Protein AF-A0A0U0WFK8-F1 (afdb_monomer)

pLDDT: mean 80.41, std 18.95, range [34.53, 98.0]

Secondary structure (DSSP, 8-state):
--GGGGGG-EEEEEE-SSSS-EEEEE--TT----SSSHHHHHHHHHTSTT--PPEEEETHHHHHTTTS-BPPPS------SSSSHHHHHHHHHTSTT-----S-HHHHHHHTS-GGGS-HHHHHHHHHHHHHHHTB--STT-PPPPP-----------------------

Solvent-accessible surface area (backbone atoms only — not comparable to full-atom values): 10868 Å² total; per-residue (Å²): 133,61,75,74,70,48,67,57,32,31,72,57,37,59,42,68,88,56,100,61,52,35,32,32,31,36,79,48,46,89,58,78,69,79,50,88,33,38,60,57,44,53,53,55,42,63,77,36,94,77,50,66,84,69,46,78,44,46,62,66,58,50,62,76,48,59,85,54,72,49,51,78,79,92,74,86,89,85,81,77,80,92,76,54,62,68,57,53,48,52,57,50,48,70,40,85,38,47,82,46,79,35,76,41,48,40,56,54,48,62,74,67,51,60,70,90,77,50,57,70,71,59,49,55,51,50,51,50,45,50,52,39,47,70,30,34,70,54,51,100,69,69,39,81,71,74,75,84,75,78,78,76,88,80,82,76,76,82,82,77,82,83,83,83,78,86,83,80,89,130

Organism: NCBI:txid1236609

Foldseek 3Di:
DDLVVCLLWAFQAWDPPDPFIKTWTWNCLVPAQLDLAVVVSVVVLCPDPPGDDIDMDGCVSLVVSLPADFDDDPDDDDDDPPPCVSVVLNVQSVDFLGGGHHHRNHVVVLVPDDCVSDPPVVSVVSNSSNNRRNRHDSDPRNDDDDDPDPDDPPPPDDDDDDDDDDDDDD

Mean predicted aligned error: 10.95 Å

Radius of gyration: 25.15 Å; Cα contacts (8 Å, |Δi|>4): 179; chains: 1; bounding box: 99×59×38 Å

Sequence (170 aa):
MDIADLARWTPVRLDFSGPSPAVYWADLSTVRFVDPFFDQTVNRWAIGPTARPLVRTGLDAMVRLDDEPSLEPAGMIFHLSRCGSTLVSRLLGTLPGVVVLAEPGPLNTLLGLDPDRIDDATLVRIVRLVVRALGRRRHGDERRPAPPRRAGAATSAPTVPATRTPRSGR

Structure (mmCIF, N/CA/C/O backbone):
data_AF-A0A0U0WFK8-F1
#
_entry.id   AF-A0A0U0WFK8-F1
#
loop_
_atom_site.group_PDB
_atom_site.id
_atom_site.type_symbol
_atom_site.label_atom_id
_atom_site.label_alt_id
_atom_site.label_comp_id
_atom_site.label_asym_id
_atom_site.label_entity_id
_atom_site.label_seq_id
_atom_site.pdbx_PDB_ins_code
_atom_site.Cartn_x
_atom_site.Cartn_y
_atom_site.Cartn_z
_atom_site.occupancy
_atom_site.B_iso_or_equiv
_atom_site.auth_seq_id
_atom_site.auth_comp_id
_atom_site.auth_asym_id
_atom_site.auth_atom_id
_atom_site.pdbx_PDB_model_num
ATOM 1 N N . MET A 1 1 ? 15.787 -3.218 12.448 1.00 67.69 1 MET A N 1
ATOM 2 C CA . MET A 1 1 ? 14.418 -3.610 12.076 1.00 67.69 1 MET A CA 1
ATOM 3 C C . 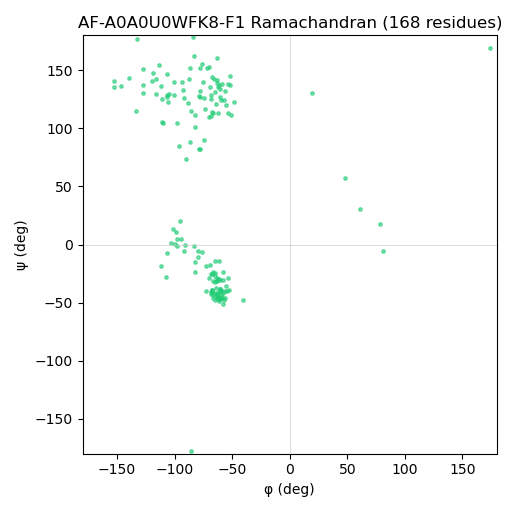MET A 1 1 ? 14.544 -4.936 11.365 1.00 67.69 1 MET A C 1
ATOM 5 O O . MET A 1 1 ? 15.274 -4.982 10.376 1.00 67.69 1 MET A O 1
ATOM 9 N N . ASP A 1 2 ? 13.955 -5.991 11.912 1.00 82.31 2 ASP A N 1
ATOM 10 C CA . ASP A 1 2 ? 13.857 -7.272 11.212 1.00 82.31 2 ASP A CA 1
ATOM 11 C C . ASP A 1 2 ? 12.832 -7.122 10.075 1.00 82.31 2 ASP A C 1
ATOM 13 O O . ASP A 1 2 ? 11.918 -6.297 10.143 1.00 82.31 2 ASP A O 1
ATOM 17 N N . ILE A 1 3 ? 12.978 -7.896 9.006 1.00 86.19 3 ILE A N 1
ATOM 18 C CA . ILE A 1 3 ? 11.992 -7.931 7.930 1.00 86.19 3 ILE A CA 1
ATOM 19 C C . ILE A 1 3 ? 10.638 -8.442 8.431 1.00 86.19 3 ILE A C 1
ATOM 21 O O . ILE A 1 3 ? 9.607 -7.957 7.970 1.00 86.19 3 ILE A O 1
ATOM 25 N N . ALA A 1 4 ? 10.638 -9.336 9.426 1.00 84.81 4 ALA A N 1
ATOM 26 C CA . ALA A 1 4 ? 9.425 -9.825 10.078 1.00 84.81 4 ALA A CA 1
ATOM 27 C C . ALA A 1 4 ? 8.627 -8.694 10.754 1.00 84.81 4 ALA A C 1
ATOM 29 O O . ALA A 1 4 ? 7.395 -8.723 10.765 1.00 84.81 4 ALA A O 1
ATOM 30 N N . ASP A 1 5 ? 9.298 -7.643 11.241 1.00 86.81 5 ASP A N 1
ATOM 31 C CA . ASP A 1 5 ? 8.625 -6.486 11.843 1.00 86.81 5 ASP A CA 1
ATOM 32 C C . ASP A 1 5 ? 7.765 -5.727 10.812 1.00 86.81 5 ASP A C 1
ATOM 34 O O . ASP A 1 5 ? 6.758 -5.107 11.166 1.00 86.81 5 ASP A O 1
ATOM 38 N N . LEU A 1 6 ? 8.125 -5.805 9.523 1.00 91.50 6 LEU A N 1
ATOM 39 C CA . LEU A 1 6 ? 7.404 -5.162 8.421 1.00 91.50 6 LEU A CA 1
ATOM 40 C C . LEU A 1 6 ? 6.153 -5.932 7.977 1.00 91.50 6 LEU A C 1
ATOM 42 O O . LEU A 1 6 ? 5.383 -5.407 7.171 1.00 91.50 6 LEU A O 1
ATOM 46 N N . ALA A 1 7 ? 5.888 -7.127 8.515 1.00 89.88 7 ALA A N 1
ATOM 47 C CA . ALA A 1 7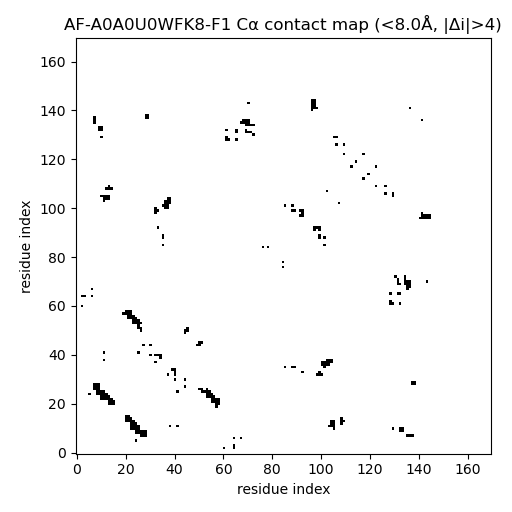 ? 4.680 -7.893 8.199 1.00 89.88 7 ALA A CA 1
ATOM 48 C C . ALA A 1 7 ? 3.393 -7.088 8.464 1.00 89.88 7 ALA A C 1
ATOM 50 O O . ALA A 1 7 ? 2.443 -7.155 7.684 1.00 89.88 7 ALA A O 1
ATOM 51 N N . ARG A 1 8 ? 3.388 -6.256 9.519 1.00 88.81 8 ARG A N 1
ATOM 52 C CA . ARG A 1 8 ? 2.252 -5.382 9.879 1.00 88.81 8 ARG A CA 1
ATOM 53 C C . ARG A 1 8 ? 2.315 -3.982 9.262 1.00 88.81 8 ARG A C 1
ATOM 55 O O . ARG A 1 8 ? 1.384 -3.197 9.439 1.00 88.81 8 ARG A O 1
ATOM 62 N N . TRP A 1 9 ? 3.406 -3.653 8.574 1.00 93.69 9 TRP A N 1
ATOM 63 C CA . TRP A 1 9 ? 3.597 -2.346 7.954 1.00 93.69 9 TRP A CA 1
ATOM 64 C C . TRP A 1 9 ? 2.977 -2.332 6.559 1.00 93.69 9 TRP A C 1
ATOM 66 O O . TRP A 1 9 ? 2.866 -3.357 5.887 1.00 93.69 9 TRP A O 1
ATOM 76 N N . THR A 1 10 ? 2.555 -1.151 6.114 1.00 95.31 10 THR A N 1
ATOM 77 C CA . THR A 1 10 ? 1.917 -0.968 4.806 1.00 95.31 10 THR A CA 1
ATOM 78 C C . THR A 1 10 ? 2.903 -0.313 3.840 1.00 95.31 10 THR A C 1
ATOM 80 O O . THR A 1 10 ? 3.487 0.715 4.201 1.00 95.31 10 THR A O 1
ATOM 83 N N . PRO A 1 11 ? 3.106 -0.849 2.621 1.00 96.94 11 PRO A N 1
ATOM 84 C CA . PRO A 1 11 ? 3.869 -0.141 1.606 1.00 96.94 11 PRO A CA 1
ATOM 85 C C . PRO A 1 11 ? 3.064 1.083 1.162 1.00 96.94 11 PRO A C 1
ATOM 87 O O . PRO A 1 11 ? 1.904 0.964 0.770 1.00 96.94 11 PRO A O 1
ATOM 90 N N . VAL A 1 12 ? 3.669 2.263 1.246 1.00 97.12 12 VAL A N 1
ATOM 91 C CA . VAL A 1 12 ? 3.009 3.539 0.921 1.00 97.12 12 VAL A CA 1
ATOM 92 C C . VAL A 1 12 ? 3.567 4.202 -0.326 1.00 97.12 12 VAL A C 1
ATOM 94 O O . VAL A 1 12 ? 2.899 5.040 -0.919 1.00 97.12 12 VAL A O 1
ATOM 97 N N . ARG A 1 13 ? 4.773 3.821 -0.757 1.00 97.06 13 ARG A N 1
ATOM 98 C CA . ARG A 1 13 ? 5.383 4.336 -1.983 1.00 97.06 13 ARG A CA 1
ATOM 99 C C . ARG A 1 13 ? 6.355 3.323 -2.570 1.00 97.06 13 ARG A C 1
ATOM 101 O O . ARG A 1 13 ? 7.117 2.697 -1.833 1.00 97.06 13 ARG A O 1
ATOM 108 N N . LEU A 1 14 ? 6.344 3.212 -3.893 1.00 97.19 14 LEU A N 1
ATOM 109 C CA . LEU A 1 14 ? 7.402 2.570 -4.662 1.00 97.19 14 LEU A CA 1
ATOM 110 C C . LEU A 1 14 ? 8.210 3.645 -5.382 1.00 97.19 14 LEU A C 1
ATOM 112 O O . LEU A 1 14 ? 7.669 4.675 -5.775 1.00 97.19 14 LEU A O 1
ATOM 116 N N . ASP A 1 15 ? 9.504 3.412 -5.538 1.00 95.56 15 ASP A N 1
ATOM 117 C CA . ASP A 1 15 ? 10.391 4.306 -6.271 1.00 95.56 15 ASP A CA 1
ATOM 118 C C . ASP A 1 15 ? 11.254 3.490 -7.222 1.00 95.56 15 ASP A C 1
ATOM 120 O O . ASP A 1 15 ? 12.072 2.675 -6.797 1.00 95.56 15 ASP A O 1
ATOM 124 N N . PHE A 1 16 ? 11.044 3.712 -8.514 1.00 93.94 16 PHE A N 1
ATOM 125 C CA . PHE A 1 16 ? 11.784 3.062 -9.586 1.00 93.94 16 PHE A CA 1
ATOM 126 C C . PHE A 1 16 ? 12.827 3.988 -10.211 1.00 93.94 16 PHE A C 1
ATOM 128 O O . PHE A 1 16 ? 13.485 3.554 -11.147 1.00 93.94 16 PHE A O 1
ATOM 135 N N . SER A 1 17 ? 12.983 5.234 -9.740 1.00 90.50 17 SER A N 1
ATOM 136 C CA . SER A 1 17 ? 13.827 6.260 -10.375 1.00 90.50 17 SER A CA 1
ATOM 137 C C . SER A 1 17 ? 15.320 5.918 -10.376 1.00 90.50 17 SER A C 1
ATOM 139 O O . SER A 1 17 ? 16.022 6.273 -11.321 1.00 90.50 17 SER A O 1
ATOM 141 N N . GLY A 1 18 ? 15.787 5.207 -9.347 1.00 87.75 18 GLY A N 1
ATOM 142 C CA . 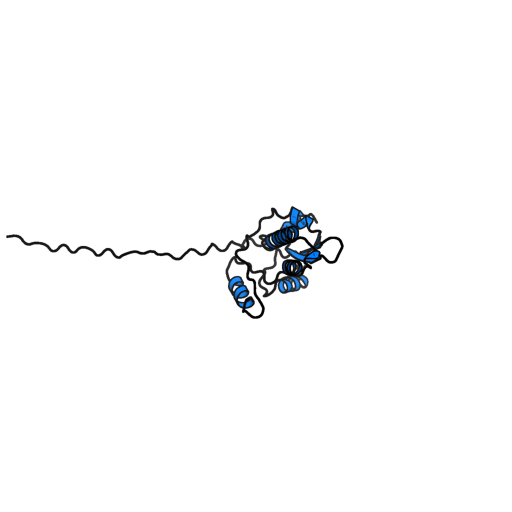GLY A 1 18 ? 17.174 4.772 -9.197 1.00 87.75 18 GLY A CA 1
ATOM 143 C C . GLY A 1 18 ? 17.506 3.447 -9.902 1.00 87.75 18 GLY A C 1
ATOM 144 O O . GLY A 1 18 ? 16.642 2.835 -10.526 1.00 87.75 18 GLY A O 1
ATOM 145 N N . PRO A 1 19 ? 18.757 2.966 -9.762 1.00 85.88 19 PRO A N 1
ATOM 146 C CA . PRO A 1 19 ? 19.215 1.718 -10.383 1.00 85.88 19 PRO A CA 1
ATOM 147 C C . PRO A 1 19 ? 18.544 0.469 -9.795 1.00 85.88 19 PRO A C 1
ATOM 149 O O . PRO A 1 19 ? 18.437 -0.550 -10.470 1.00 85.88 19 PRO A O 1
ATOM 152 N N . SER A 1 20 ? 18.079 0.553 -8.546 1.00 90.19 20 SER A N 1
ATOM 153 C CA . SER A 1 20 ? 17.362 -0.521 -7.862 1.00 90.19 20 SER A CA 1
ATOM 154 C C . SER A 1 20 ? 16.041 0.017 -7.315 1.00 90.19 20 SER A C 1
ATOM 156 O O . SER A 1 20 ? 16.066 1.038 -6.615 1.00 90.19 20 SER A O 1
ATOM 158 N N . PRO A 1 21 ? 14.904 -0.659 -7.566 1.00 94.19 21 PRO A N 1
ATOM 159 C CA . PRO A 1 21 ? 13.622 -0.218 -7.041 1.00 94.19 21 PRO A CA 1
ATOM 160 C C . PRO A 1 21 ? 13.588 -0.248 -5.511 1.00 94.19 21 PRO A C 1
ATOM 162 O O . PRO A 1 21 ? 14.111 -1.171 -4.878 1.00 94.19 21 PRO A O 1
ATOM 165 N N . ALA A 1 22 ? 12.937 0.748 -4.918 1.00 96.75 22 ALA A N 1
ATOM 166 C CA . ALA A 1 22 ? 12.781 0.880 -3.478 1.00 96.75 22 ALA A CA 1
ATOM 167 C C . ALA A 1 22 ? 11.311 0.844 -3.056 1.00 96.75 22 ALA A C 1
ATOM 169 O O . ALA A 1 22 ? 10.427 1.331 -3.761 1.00 96.75 22 ALA A O 1
ATOM 170 N N . VAL A 1 23 ? 11.075 0.307 -1.862 1.00 98.00 23 VAL A N 1
ATOM 171 C CA . VAL A 1 23 ? 9.771 0.268 -1.198 1.00 98.00 23 VAL A CA 1
ATOM 172 C C . VAL A 1 23 ? 9.860 1.083 0.083 1.00 98.00 23 VAL A C 1
ATOM 174 O O . VAL A 1 23 ? 10.776 0.884 0.884 1.00 98.00 23 VAL A O 1
ATOM 177 N N . TYR A 1 24 ? 8.914 1.995 0.280 1.00 97.62 24 TYR A N 1
ATOM 178 C CA . TYR A 1 24 ? 8.770 2.767 1.509 1.00 97.62 24 TYR A CA 1
ATOM 179 C C . TYR A 1 24 ? 7.571 2.257 2.297 1.00 97.62 24 TYR A C 1
ATOM 181 O O . TYR A 1 24 ? 6.455 2.195 1.776 1.00 97.62 24 TYR A O 1
ATOM 189 N N . TRP A 1 25 ? 7.808 1.929 3.561 1.00 97.25 25 TRP A N 1
ATOM 190 C CA . TRP A 1 25 ? 6.838 1.335 4.467 1.00 97.25 25 TRP A CA 1
ATOM 191 C C . TRP A 1 25 ? 6.462 2.319 5.568 1.00 97.25 25 TRP A C 1
ATOM 193 O O . TRP A 1 25 ? 7.339 2.949 6.164 1.00 97.25 25 TRP A O 1
ATOM 203 N N . ALA A 1 26 ? 5.168 2.403 5.863 1.00 96.38 26 ALA A N 1
ATOM 204 C CA . ALA A 1 26 ? 4.624 3.153 6.987 1.00 96.38 26 ALA A CA 1
ATOM 205 C C . ALA A 1 26 ? 3.943 2.209 7.984 1.00 96.38 26 ALA A C 1
ATOM 207 O O . ALA A 1 26 ? 3.252 1.258 7.597 1.00 96.38 26 ALA A O 1
ATOM 208 N N . ASP A 1 27 ? 4.093 2.507 9.272 1.00 94.19 27 ASP A N 1
ATOM 209 C CA . ASP A 1 27 ? 3.355 1.832 10.338 1.00 94.19 27 ASP A CA 1
ATOM 210 C C . ASP A 1 27 ? 1.922 2.381 10.414 1.00 94.19 27 ASP A C 1
ATOM 212 O O . ASP A 1 27 ? 1.604 3.268 11.207 1.00 94.19 27 ASP A O 1
ATOM 216 N N . LEU A 1 28 ? 1.061 1.860 9.538 1.00 92.56 28 LEU A N 1
ATOM 217 C CA . LEU A 1 28 ? -0.374 2.161 9.495 1.00 92.56 28 LEU A CA 1
ATOM 218 C C . LEU A 1 28 ? -1.201 1.124 10.272 1.00 92.56 28 LEU A C 1
ATOM 220 O O . LEU A 1 28 ? -2.401 0.987 10.021 1.00 92.56 28 LEU A O 1
ATOM 224 N N . SER A 1 29 ? -0.580 0.372 11.187 1.00 88.62 29 SER A N 1
ATOM 225 C CA . SER A 1 29 ? -1.234 -0.721 11.921 1.00 88.62 29 SER A CA 1
ATOM 226 C C . SER A 1 29 ? -2.418 -0.250 12.771 1.00 88.62 29 SER A C 1
ATOM 228 O O . SER A 1 29 ? -3.391 -0.978 12.928 1.00 88.62 29 SER A O 1
ATOM 230 N N . THR A 1 30 ? -2.388 0.993 13.255 1.00 86.50 30 THR A N 1
ATOM 231 C CA . THR A 1 30 ? -3.463 1.610 14.050 1.00 86.50 30 THR A CA 1
ATOM 232 C C . THR A 1 30 ? -4.376 2.529 13.232 1.00 86.50 30 THR A C 1
ATOM 234 O O . THR A 1 30 ? -5.324 3.101 13.769 1.00 86.50 30 THR A O 1
ATOM 237 N N . VAL A 1 31 ? -4.132 2.668 11.925 1.00 89.19 31 VAL A N 1
ATOM 238 C CA . VAL A 1 31 ? -4.836 3.622 11.059 1.00 89.19 31 VAL A CA 1
ATOM 239 C C . VAL A 1 31 ? -5.919 2.908 10.258 1.00 89.19 31 VAL A C 1
ATOM 241 O O . VAL A 1 31 ? -5.659 1.913 9.577 1.00 89.19 31 VAL A O 1
ATOM 244 N N . ARG A 1 32 ? -7.148 3.434 10.301 1.00 84.12 32 ARG A N 1
ATOM 245 C CA . ARG A 1 32 ? -8.228 2.992 9.409 1.00 84.12 32 ARG A CA 1
ATOM 246 C C . ARG A 1 32 ? -8.202 3.767 8.093 1.00 84.12 32 ARG A C 1
ATOM 248 O O . ARG A 1 32 ? -7.955 4.971 8.071 1.00 84.12 32 ARG A O 1
ATOM 255 N N . PHE A 1 33 ? -8.493 3.068 7.000 1.00 87.44 33 PHE A N 1
ATOM 256 C CA . PHE A 1 33 ? -8.504 3.617 5.642 1.00 87.44 33 PHE A CA 1
ATOM 257 C C . PHE A 1 33 ? -9.894 4.153 5.308 1.00 87.44 33 PHE A C 1
ATOM 259 O O . PHE A 1 33 ? -10.676 3.511 4.617 1.00 87.44 33 PHE A O 1
ATOM 266 N N . VAL A 1 34 ? -10.223 5.299 5.899 1.00 83.25 34 VAL A N 1
ATOM 267 C CA . VAL A 1 34 ? -11.542 5.945 5.765 1.00 83.25 34 VAL A CA 1
ATOM 268 C C . VAL A 1 34 ? -11.513 7.180 4.869 1.00 83.25 34 VAL A C 1
ATOM 270 O O . VAL A 1 34 ? -12.559 7.766 4.591 1.00 83.25 34 VAL A O 1
ATOM 273 N N . ASP A 1 35 ? -10.323 7.612 4.451 1.00 87.19 35 ASP A N 1
ATOM 274 C CA . ASP A 1 35 ? -10.178 8.808 3.632 1.00 87.19 35 ASP A CA 1
ATOM 275 C C . ASP A 1 35 ? -10.536 8.514 2.168 1.00 87.19 35 ASP A C 1
ATOM 277 O O . ASP A 1 35 ? -10.362 7.387 1.698 1.00 87.19 35 ASP A O 1
ATOM 281 N N . PRO A 1 36 ? -11.014 9.522 1.417 1.00 83.50 36 PRO A N 1
ATOM 282 C CA . PRO A 1 36 ? -11.364 9.364 0.006 1.00 83.50 36 PRO A CA 1
ATOM 283 C C . PRO A 1 36 ? -10.227 8.880 -0.897 1.00 83.50 36 PRO A C 1
ATOM 285 O O . PRO A 1 36 ? -10.521 8.332 -1.953 1.00 83.50 36 PRO A O 1
ATOM 288 N N . PHE A 1 37 ? -8.970 9.099 -0.501 1.00 87.81 37 PHE A N 1
ATOM 289 C CA . PHE A 1 37 ? -7.771 8.675 -1.223 1.00 87.81 37 PHE A CA 1
ATOM 290 C C . PHE A 1 37 ? -6.721 8.164 -0.238 1.00 87.81 37 PHE A C 1
ATOM 292 O O . PHE A 1 37 ? -6.547 8.731 0.844 1.00 87.81 37 PHE A O 1
ATOM 299 N N . PHE A 1 38 ? -5.980 7.131 -0.628 1.00 92.38 38 PHE A N 1
ATOM 300 C CA . PHE A 1 38 ? -4.964 6.524 0.228 1.00 92.38 38 PHE A CA 1
ATOM 301 C C . PHE A 1 38 ? -3.862 7.509 0.643 1.00 92.38 38 PHE A C 1
ATOM 303 O O . PHE A 1 38 ? -3.474 7.544 1.810 1.00 92.38 38 PHE A O 1
ATOM 310 N N . ASP A 1 39 ? -3.417 8.377 -0.265 1.00 93.12 39 ASP A N 1
ATOM 311 C CA . ASP A 1 39 ? -2.385 9.374 0.043 1.00 93.12 39 ASP A CA 1
ATOM 312 C C . ASP A 1 39 ? -2.844 10.371 1.117 1.00 93.12 39 ASP A C 1
ATOM 314 O O . ASP A 1 39 ? -2.037 10.842 1.917 1.00 93.12 39 ASP A O 1
ATOM 318 N N . GLN A 1 40 ? -4.150 10.648 1.218 1.00 93.94 40 GLN A N 1
ATOM 319 C CA . GLN A 1 40 ? -4.692 11.463 2.310 1.00 93.94 40 GLN A CA 1
ATOM 320 C C . GLN A 1 40 ? -4.580 10.739 3.654 1.00 93.94 40 GLN A C 1
ATOM 322 O O . GLN A 1 40 ? -4.215 11.364 4.650 1.00 93.94 40 GLN A O 1
ATOM 327 N N . THR A 1 41 ? -4.817 9.423 3.683 1.00 93.56 41 THR A N 1
ATOM 328 C CA . THR A 1 41 ? -4.571 8.603 4.876 1.00 93.56 41 THR A CA 1
ATOM 329 C C . THR A 1 41 ? -3.101 8.650 5.286 1.00 93.56 41 THR A C 1
ATOM 331 O O . THR A 1 41 ? -2.813 8.863 6.467 1.00 93.56 41 THR A O 1
ATOM 334 N N . VAL A 1 42 ? -2.176 8.487 4.333 1.00 95.44 42 VAL A N 1
ATOM 335 C CA . VAL A 1 42 ? -0.727 8.527 4.594 1.00 95.44 42 VAL A CA 1
ATOM 336 C C . VAL A 1 42 ? -0.302 9.907 5.097 1.00 95.44 42 VAL A C 1
ATOM 338 O O . VAL A 1 42 ? 0.385 9.994 6.112 1.00 95.44 42 VAL A O 1
ATOM 341 N N . ASN A 1 43 ? -0.763 10.987 4.463 1.00 95.25 43 ASN A N 1
ATOM 342 C CA . ASN A 1 43 ? -0.450 12.358 4.873 1.00 95.25 43 ASN A CA 1
ATOM 343 C C . ASN A 1 43 ? -0.996 12.681 6.268 1.00 95.25 43 ASN A C 1
ATOM 345 O O . ASN A 1 43 ? -0.280 13.249 7.092 1.00 95.25 43 ASN A O 1
ATOM 349 N N . ARG A 1 44 ? -2.239 12.276 6.567 1.00 94.75 44 ARG A N 1
ATOM 350 C CA . ARG A 1 44 ? -2.835 12.446 7.899 1.00 94.75 44 ARG A CA 1
ATOM 351 C C . ARG A 1 44 ? -2.056 11.677 8.963 1.00 94.75 44 ARG A C 1
ATOM 353 O O . ARG A 1 44 ? -1.849 12.199 10.053 1.00 94.75 44 ARG A O 1
ATOM 360 N N . TRP A 1 45 ? -1.632 10.450 8.658 1.00 95.31 45 TRP A N 1
ATOM 361 C CA . TRP A 1 45 ? -0.774 9.676 9.553 1.00 95.31 45 TRP A CA 1
ATOM 362 C C . TRP A 1 45 ? 0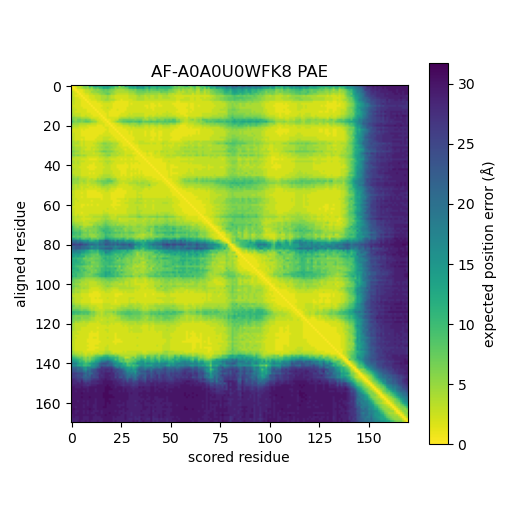.575 10.364 9.770 1.00 95.31 45 TRP A C 1
ATOM 364 O O . TRP A 1 45 ? 1.000 10.469 10.914 1.00 95.31 45 TRP A O 1
ATOM 374 N N . ALA A 1 46 ? 1.211 10.874 8.712 1.00 95.56 46 ALA A N 1
ATOM 375 C CA . ALA A 1 46 ? 2.558 11.444 8.763 1.00 95.56 46 ALA A CA 1
ATOM 376 C C . ALA A 1 46 ? 2.672 12.692 9.656 1.00 95.56 46 ALA A C 1
ATOM 378 O O . ALA A 1 46 ? 3.724 12.917 10.247 1.00 95.56 46 ALA A O 1
ATOM 379 N N . ILE A 1 47 ? 1.600 13.483 9.778 1.00 95.06 47 ILE A N 1
ATOM 380 C CA . ILE A 1 47 ? 1.533 14.645 10.686 1.00 95.06 47 ILE A CA 1
ATOM 381 C C . ILE A 1 47 ? 0.976 14.295 12.076 1.00 95.06 47 ILE A C 1
ATOM 383 O O . ILE A 1 47 ? 0.814 15.173 12.924 1.00 95.06 47 ILE A O 1
ATOM 387 N N . GLY A 1 48 ? 0.617 13.030 12.298 1.00 92.75 48 GLY A N 1
ATOM 388 C CA . GLY A 1 48 ? 0.008 12.555 13.530 1.00 92.75 48 GLY A CA 1
ATOM 389 C C . GLY A 1 48 ? 1.032 12.241 14.628 1.00 92.75 48 GLY A C 1
ATOM 390 O O . GLY A 1 48 ? 2.205 11.994 14.353 1.00 92.75 48 GLY A O 1
ATOM 391 N N . PRO A 1 49 ? 0.589 12.160 15.894 1.00 90.12 49 PRO A N 1
ATOM 392 C CA . PRO A 1 49 ? 1.475 11.920 17.037 1.00 90.12 49 PRO A CA 1
ATOM 393 C C . PRO A 1 49 ? 2.076 10.505 17.069 1.00 90.12 49 PRO A C 1
ATOM 395 O O . PRO A 1 49 ? 3.051 10.267 17.773 1.00 90.12 49 PRO A O 1
ATOM 398 N N . THR A 1 50 ? 1.494 9.554 16.333 1.00 88.06 50 THR A N 1
ATOM 399 C CA . THR A 1 50 ? 1.963 8.162 16.253 1.00 88.06 50 THR A CA 1
ATOM 400 C C . THR A 1 50 ? 2.817 7.892 15.013 1.00 88.06 50 THR A C 1
ATOM 402 O O . THR A 1 50 ? 3.153 6.734 14.758 1.00 88.06 50 THR A O 1
ATOM 405 N N . ALA A 1 51 ? 3.123 8.922 14.216 1.00 93.25 51 ALA A N 1
ATOM 406 C CA . ALA A 1 51 ? 3.934 8.785 13.016 1.00 93.25 51 ALA A CA 1
ATOM 407 C C . ALA A 1 51 ? 5.327 8.257 13.374 1.00 93.25 51 ALA A C 1
ATOM 409 O O . ALA A 1 51 ? 5.984 8.741 14.296 1.00 93.25 51 ALA A O 1
ATOM 410 N N . ARG A 1 52 ? 5.787 7.263 12.619 1.00 93.44 52 ARG A N 1
ATOM 411 C CA . ARG A 1 52 ? 7.147 6.724 12.719 1.00 93.44 52 ARG A CA 1
ATOM 412 C C . ARG A 1 52 ? 7.906 7.044 11.434 1.00 93.44 52 ARG A C 1
ATOM 414 O O . ARG A 1 52 ? 7.269 7.185 10.390 1.00 93.44 52 ARG A O 1
ATOM 421 N N . PRO A 1 53 ? 9.247 7.130 11.465 1.00 95.19 53 PRO A N 1
ATOM 422 C CA . PRO A 1 53 ? 10.029 7.253 10.243 1.00 95.19 53 PRO A CA 1
ATOM 423 C C . PRO A 1 53 ? 9.688 6.138 9.252 1.00 95.19 53 PRO A C 1
ATOM 425 O O . PRO A 1 53 ? 9.539 4.977 9.641 1.00 95.19 53 PRO A O 1
ATOM 428 N N . LEU A 1 54 ? 9.583 6.492 7.970 1.00 96.50 54 LEU A N 1
ATOM 429 C CA . LEU A 1 54 ? 9.401 5.502 6.915 1.00 96.50 54 LEU A CA 1
ATOM 430 C C . LEU A 1 54 ? 10.597 4.549 6.888 1.00 96.50 54 LEU A C 1
ATOM 432 O O . LEU A 1 54 ? 11.750 4.983 6.934 1.00 96.50 54 LEU A O 1
ATOM 436 N N . VAL A 1 55 ? 10.324 3.257 6.740 1.00 96.81 55 VAL A N 1
ATOM 437 C CA . VAL A 1 55 ? 11.370 2.256 6.510 1.00 96.81 55 VAL A CA 1
ATOM 438 C C . VAL A 1 55 ? 11.531 2.064 5.008 1.00 96.81 55 VAL A C 1
ATOM 440 O O . VAL A 1 55 ? 10.543 1.922 4.292 1.00 96.81 55 VAL A O 1
ATOM 443 N N . ARG A 1 56 ? 12.774 2.070 4.519 1.00 96.44 56 ARG A N 1
ATOM 444 C CA . ARG A 1 56 ? 13.102 1.847 3.105 1.00 96.44 56 ARG A CA 1
ATOM 445 C C . ARG A 1 56 ? 13.714 0.462 2.919 1.00 96.44 56 ARG A C 1
ATOM 447 O O . ARG A 1 56 ? 14.693 0.137 3.585 1.00 96.44 56 ARG A O 1
ATOM 454 N N . THR A 1 57 ? 13.189 -0.313 1.978 1.00 97.00 57 THR A N 1
ATOM 455 C CA . THR A 1 57 ? 13.724 -1.628 1.580 1.00 97.00 57 THR A CA 1
ATOM 456 C C . THR A 1 57 ? 13.819 -1.747 0.057 1.00 97.00 57 THR A C 1
ATOM 458 O O . THR A 1 57 ? 13.390 -0.845 -0.664 1.00 97.00 57 THR A O 1
ATOM 461 N N . GLY A 1 58 ? 14.354 -2.866 -0.439 1.00 95.94 58 GLY A N 1
ATOM 462 C CA . GLY A 1 58 ? 14.155 -3.304 -1.822 1.00 95.94 58 GLY A CA 1
ATOM 463 C C . GLY A 1 58 ? 12.845 -4.082 -2.005 1.00 95.94 58 GLY A C 1
ATOM 464 O O . GLY A 1 58 ? 12.101 -4.319 -1.044 1.00 95.94 58 GLY A O 1
ATOM 465 N N . LEU A 1 59 ? 12.567 -4.488 -3.250 1.00 95.06 59 LEU A N 1
ATOM 466 C CA . LEU A 1 59 ? 11.421 -5.348 -3.596 1.00 95.06 59 LEU A CA 1
ATOM 467 C C . LEU A 1 59 ? 11.520 -6.749 -2.975 1.00 95.06 59 LEU A C 1
ATOM 469 O O . LEU A 1 59 ? 10.500 -7.397 -2.754 1.00 95.06 59 LEU A O 1
ATOM 473 N N . ASP A 1 60 ? 12.733 -7.208 -2.667 1.00 95.25 60 ASP A N 1
ATOM 474 C CA . ASP A 1 60 ? 13.011 -8.494 -2.023 1.00 95.25 60 ASP A CA 1
ATOM 475 C C . ASP A 1 60 ? 12.305 -8.631 -0.668 1.00 95.25 60 ASP A C 1
ATOM 477 O O . ASP A 1 60 ? 11.883 -9.726 -0.297 1.00 95.25 60 ASP A O 1
ATOM 481 N N . ALA A 1 61 ? 12.095 -7.520 0.043 1.00 95.25 61 ALA A N 1
ATOM 482 C CA . ALA A 1 61 ? 11.308 -7.521 1.269 1.00 95.25 61 ALA A CA 1
ATOM 483 C C . ALA A 1 61 ? 9.838 -7.887 1.037 1.00 95.25 61 ALA A C 1
ATOM 485 O O . ALA A 1 61 ? 9.259 -8.614 1.840 1.00 95.25 61 ALA A O 1
ATOM 486 N N . MET A 1 62 ? 9.237 -7.438 -0.070 1.00 94.75 62 MET A N 1
ATOM 487 C CA . MET A 1 62 ? 7.864 -7.826 -0.402 1.00 94.75 62 MET A CA 1
ATOM 488 C C . MET A 1 62 ? 7.775 -9.312 -0.738 1.00 94.75 62 MET A C 1
ATOM 490 O O . MET A 1 62 ? 6.832 -9.958 -0.302 1.00 94.75 62 MET A O 1
ATOM 494 N N . VAL A 1 63 ? 8.774 -9.851 -1.449 1.00 94.94 63 VAL A N 1
ATOM 495 C CA . VAL A 1 63 ? 8.838 -11.280 -1.794 1.00 94.94 63 VAL A CA 1
ATOM 496 C C . VAL A 1 63 ? 8.932 -12.146 -0.537 1.00 94.94 63 VAL A C 1
ATOM 498 O O . VAL A 1 63 ? 8.195 -13.114 -0.412 1.00 94.94 63 VAL A O 1
ATOM 501 N N . ARG A 1 64 ? 9.792 -11.787 0.426 1.00 95.06 64 ARG A N 1
ATOM 502 C CA . ARG A 1 64 ? 9.924 -12.554 1.681 1.00 95.06 64 ARG A CA 1
ATOM 503 C C . ARG A 1 64 ? 8.680 -12.505 2.567 1.00 95.06 64 ARG A C 1
ATOM 505 O O . ARG A 1 64 ? 8.501 -13.385 3.394 1.00 95.06 64 ARG A O 1
ATOM 512 N N . LEU A 1 65 ? 7.850 -11.477 2.411 1.00 93.44 65 LEU A N 1
ATOM 513 C CA . LEU A 1 65 ? 6.625 -11.284 3.184 1.00 93.44 65 LEU A CA 1
ATOM 514 C C . LEU A 1 65 ? 5.368 -11.687 2.392 1.00 93.44 65 LEU A C 1
ATOM 516 O O . LEU A 1 65 ? 4.261 -11.289 2.763 1.00 93.44 65 LEU A O 1
ATOM 520 N N . ASP A 1 66 ? 5.507 -12.398 1.270 1.00 92.56 66 ASP A N 1
ATOM 521 C CA . ASP A 1 66 ? 4.363 -12.767 0.428 1.00 92.56 66 ASP A CA 1
ATOM 522 C C . ASP A 1 66 ? 3.458 -13.811 1.102 1.00 92.56 66 ASP A C 1
ATOM 524 O O . ASP A 1 66 ? 2.243 -13.794 0.909 1.00 92.56 66 ASP A O 1
ATOM 528 N N . ASP A 1 67 ? 4.022 -14.654 1.970 1.00 90.75 67 ASP A N 1
ATOM 529 C CA . ASP A 1 67 ? 3.284 -15.678 2.722 1.00 90.75 67 ASP A CA 1
ATOM 530 C C . ASP A 1 67 ? 2.477 -15.111 3.905 1.00 90.75 67 ASP A C 1
ATOM 532 O O . ASP A 1 67 ? 1.692 -15.828 4.530 1.00 90.75 67 ASP A O 1
ATOM 536 N N . GLU A 1 68 ? 2.622 -13.816 4.207 1.00 91.06 68 GLU A N 1
ATOM 537 C CA . GLU A 1 68 ? 1.874 -13.174 5.286 1.00 91.06 68 GLU A CA 1
ATOM 538 C C . GLU A 1 68 ? 0.357 -13.182 5.014 1.00 91.06 68 GLU A C 1
ATOM 540 O O . GLU A 1 68 ? -0.079 -12.892 3.891 1.00 91.06 68 GLU A O 1
ATOM 545 N N . PRO A 1 69 ? -0.486 -13.448 6.033 1.00 88.75 69 PRO A N 1
ATOM 546 C CA . PRO A 1 69 ? -1.933 -13.492 5.866 1.00 88.75 69 PRO A CA 1
ATOM 547 C C . PRO A 1 69 ? -2.508 -12.202 5.267 1.00 88.75 69 PRO A C 1
ATOM 549 O O . PRO A 1 69 ? -2.446 -11.120 5.859 1.00 88.75 69 PRO A O 1
ATOM 552 N N . SER A 1 70 ? -3.151 -12.343 4.109 1.00 89.25 70 SER A N 1
ATOM 553 C CA . SER A 1 70 ? -3.766 -11.244 3.370 1.00 89.25 70 SER A CA 1
ATOM 554 C C . SER A 1 70 ? -5.222 -11.534 3.019 1.00 89.25 70 SER A C 1
ATOM 556 O O . SER A 1 70 ? -5.648 -12.686 2.904 1.00 89.25 70 SER A O 1
ATOM 558 N N . LEU A 1 71 ? -6.013 -10.474 2.906 1.00 85.25 71 LEU A N 1
ATOM 559 C CA . LEU A 1 71 ? -7.362 -10.527 2.371 1.00 85.25 71 LEU A CA 1
ATOM 560 C C . LEU A 1 71 ? -7.297 -10.584 0.848 1.00 85.25 71 LEU A C 1
ATOM 562 O O . LEU A 1 71 ? -6.702 -9.722 0.206 1.00 85.25 71 LEU A O 1
ATOM 566 N N . GLU A 1 72 ? -7.985 -11.565 0.272 1.00 81.94 72 GLU A N 1
ATOM 567 C CA . GLU A 1 72 ? -8.202 -11.590 -1.169 1.00 81.94 72 GLU A CA 1
ATOM 568 C C . GLU A 1 72 ? -9.066 -10.388 -1.588 1.00 81.94 72 GLU A C 1
ATOM 570 O O . GLU A 1 72 ? -10.118 -10.154 -0.974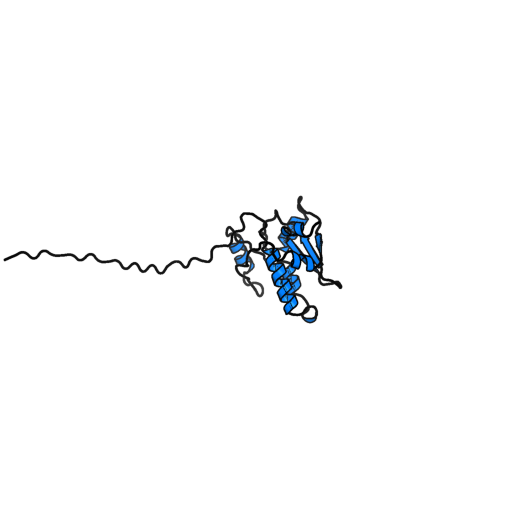 1.00 81.94 72 GLU A O 1
ATOM 575 N N . PRO A 1 73 ? -8.666 -9.627 -2.625 1.00 83.25 73 PRO A N 1
ATOM 576 C CA . PRO A 1 73 ? -9.472 -8.532 -3.141 1.00 83.25 73 PRO A CA 1
ATOM 577 C C . PRO A 1 73 ? -10.856 -9.034 -3.551 1.00 83.25 73 PRO A C 1
ATOM 579 O O . PRO A 1 73 ? -10.991 -9.922 -4.390 1.00 83.25 73 PRO A O 1
ATOM 582 N N . ALA A 1 74 ? -11.904 -8.435 -2.989 1.00 82.62 74 ALA A N 1
ATOM 583 C CA . ALA A 1 74 ? -13.275 -8.754 -3.384 1.00 82.62 74 ALA A CA 1
ATOM 584 C C . ALA A 1 74 ? -13.631 -8.195 -4.778 1.00 82.62 74 ALA A C 1
ATOM 586 O O . ALA A 1 74 ? -14.591 -8.647 -5.398 1.00 82.62 74 ALA A O 1
ATOM 587 N N . GLY A 1 75 ? -12.868 -7.216 -5.268 1.00 82.56 75 GLY A N 1
ATOM 588 C CA . GLY A 1 75 ? -13.032 -6.614 -6.585 1.00 82.56 75 GLY A CA 1
ATOM 589 C C . GLY A 1 75 ? -12.098 -5.423 -6.791 1.00 82.56 75 GLY A C 1
ATOM 590 O O . GLY A 1 75 ? -11.470 -4.942 -5.849 1.00 82.56 75 GLY A O 1
ATOM 591 N N . MET A 1 76 ? -12.021 -4.949 -8.034 1.00 82.00 76 MET A N 1
ATOM 592 C CA . MET A 1 76 ? -11.305 -3.732 -8.422 1.00 82.00 76 MET A CA 1
ATOM 593 C C . MET A 1 76 ? -12.252 -2.834 -9.218 1.00 82.00 76 MET A C 1
ATOM 595 O O . MET A 1 76 ? -12.997 -3.321 -10.068 1.00 82.00 76 MET A O 1
ATOM 599 N N . ILE A 1 77 ? -12.229 -1.531 -8.936 1.00 80.50 77 ILE A N 1
ATOM 600 C CA . ILE A 1 77 ? -13.047 -0.535 -9.635 1.00 80.50 77 ILE A CA 1
ATOM 601 C C . ILE A 1 77 ? -12.110 0.335 -10.470 1.00 80.50 77 ILE A C 1
ATOM 603 O O . ILE A 1 77 ? -11.407 1.192 -9.937 1.00 80.50 77 ILE A O 1
ATOM 607 N N . PHE A 1 78 ? -12.115 0.113 -11.783 1.00 76.12 78 PHE A N 1
ATOM 608 C CA . PHE A 1 78 ? -11.415 0.956 -12.750 1.00 76.12 78 PHE A CA 1
ATOM 609 C C . PHE A 1 78 ? -12.374 2.007 -13.284 1.00 76.12 78 PHE A C 1
ATOM 611 O O . PHE A 1 78 ? -13.549 1.721 -13.517 1.00 76.12 78 PHE A O 1
ATOM 618 N N . HIS A 1 79 ? -11.894 3.232 -13.458 1.00 71.12 79 HIS A N 1
ATOM 619 C CA . HIS A 1 79 ? -12.769 4.329 -13.822 1.00 71.12 79 HIS A CA 1
ATOM 620 C C . HIS A 1 79 ? -12.037 5.329 -14.723 1.00 71.12 79 HIS A C 1
ATOM 622 O O . HIS A 1 79 ? -10.886 5.671 -14.477 1.00 71.12 79 HIS A O 1
ATOM 628 N N . LEU A 1 80 ? -12.710 5.782 -15.784 1.00 59.47 80 LEU A N 1
ATOM 629 C CA . LEU A 1 80 ? -12.260 6.876 -16.644 1.00 59.47 80 LEU A CA 1
ATOM 630 C C . LEU A 1 80 ? -12.997 8.128 -16.160 1.00 59.47 80 LEU A C 1
ATOM 632 O O . LEU A 1 80 ? -14.207 8.200 -16.334 1.00 59.47 80 LEU A O 1
ATOM 636 N N . SER A 1 81 ? -12.294 9.015 -15.450 1.00 56.88 81 SER A N 1
ATOM 637 C CA . SER A 1 81 ? -12.672 10.351 -14.938 1.00 56.88 81 SER A CA 1
ATOM 638 C C . SER A 1 81 ? -14.167 10.724 -14.813 1.00 56.88 81 SER A C 1
ATOM 640 O O . SER A 1 81 ? -14.930 10.711 -15.771 1.00 56.88 81 SER A O 1
ATOM 642 N N . ARG A 1 82 ? -14.572 11.240 -13.638 1.00 58.97 82 ARG A N 1
ATOM 643 C CA . ARG A 1 82 ? -15.910 11.833 -13.367 1.00 58.97 82 ARG A CA 1
ATOM 644 C C . ARG A 1 82 ? -17.122 10.897 -13.537 1.00 58.97 82 ARG A C 1
ATOM 646 O O . ARG A 1 82 ? -18.230 11.352 -13.801 1.00 58.97 82 ARG A O 1
ATOM 653 N N . CYS A 1 83 ? -16.950 9.606 -13.298 1.00 67.12 83 CYS A N 1
ATOM 654 C CA . CYS A 1 83 ? -18.023 8.601 -13.340 1.00 67.12 83 CYS A CA 1
ATOM 655 C C . CYS A 1 83 ? -18.599 8.239 -11.954 1.00 67.12 83 CYS A C 1
ATOM 657 O O . CYS A 1 83 ? -19.354 7.281 -11.828 1.00 67.12 83 CYS A O 1
ATOM 659 N N . GLY A 1 84 ? -18.264 8.996 -10.901 1.00 69.06 84 GLY A N 1
ATOM 660 C CA . GLY A 1 84 ? -18.804 8.762 -9.554 1.00 69.06 84 GLY A CA 1
ATOM 661 C C . GLY A 1 84 ? -18.152 7.602 -8.789 1.00 69.06 84 GLY A C 1
ATOM 662 O O . GLY A 1 84 ? -18.705 7.150 -7.789 1.00 69.06 84 GLY A O 1
ATOM 663 N N . SER A 1 85 ? -16.964 7.148 -9.203 1.00 74.94 85 SER A N 1
ATOM 664 C CA . SER A 1 85 ? -16.167 6.122 -8.508 1.00 74.94 85 SER A CA 1
ATOM 665 C C . SER A 1 85 ? -15.945 6.454 -7.029 1.00 74.94 85 SER A C 1
ATOM 667 O O . SER A 1 85 ? -16.091 5.588 -6.172 1.00 74.94 85 SER A O 1
ATOM 669 N N . THR A 1 86 ? -15.705 7.727 -6.703 1.00 76.56 86 THR A N 1
ATOM 670 C CA . THR A 1 86 ? -15.579 8.197 -5.318 1.00 76.56 86 THR A CA 1
ATOM 671 C C . THR A 1 86 ? -16.848 7.953 -4.496 1.00 76.56 86 THR A C 1
ATOM 673 O O . THR A 1 86 ? -16.744 7.586 -3.330 1.00 76.56 86 THR A O 1
ATOM 676 N N . LEU A 1 87 ? -18.048 8.120 -5.071 1.00 79.31 87 LEU A N 1
ATOM 677 C CA . LEU A 1 87 ? -19.304 7.856 -4.357 1.00 79.31 87 LEU A CA 1
ATOM 678 C C . LEU A 1 87 ? -19.441 6.362 -4.039 1.00 79.31 87 LEU A C 1
ATOM 680 O O . LEU A 1 87 ? -19.731 6.010 -2.899 1.00 79.31 87 LEU A O 1
ATOM 684 N N . VAL A 1 88 ? -19.174 5.493 -5.019 1.00 80.19 88 VAL A N 1
ATOM 685 C CA . VAL A 1 88 ? -19.220 4.032 -4.839 1.00 80.19 88 VAL A CA 1
ATOM 686 C C . VAL A 1 88 ? -18.203 3.579 -3.791 1.00 80.19 88 VAL A C 1
ATOM 688 O O . VAL A 1 88 ? -18.569 2.869 -2.856 1.00 80.19 88 VAL A O 1
ATOM 691 N N . SER A 1 89 ? -16.953 4.039 -3.890 1.00 77.75 89 SER A N 1
ATOM 692 C CA . SER A 1 89 ? -15.899 3.726 -2.919 1.00 77.75 89 SER A CA 1
ATOM 693 C C . SER A 1 89 ? -16.267 4.174 -1.504 1.00 77.75 89 SER A C 1
ATOM 695 O O . SER A 1 89 ? -16.048 3.432 -0.549 1.00 77.75 89 SER A O 1
ATOM 697 N N . ARG A 1 90 ? -16.891 5.349 -1.354 1.00 80.38 90 ARG A N 1
ATOM 698 C CA . ARG A 1 90 ? -17.348 5.845 -0.047 1.00 80.38 90 ARG A CA 1
ATOM 699 C C . ARG A 1 90 ? -18.505 5.028 0.516 1.00 80.38 90 ARG A C 1
ATOM 701 O O . ARG A 1 90 ? -18.474 4.718 1.699 1.00 80.38 90 ARG A O 1
ATOM 708 N N . LEU A 1 91 ? -19.488 4.654 -0.306 1.00 82.31 91 LEU A N 1
ATOM 709 C CA . LEU A 1 91 ? -20.595 3.793 0.122 1.00 82.31 91 LEU A CA 1
ATOM 710 C C . LEU A 1 91 ? -20.084 2.423 0.576 1.00 82.31 91 LEU A C 1
ATOM 712 O O . LEU A 1 91 ? -20.443 1.971 1.660 1.00 82.31 91 LEU A O 1
ATOM 716 N N . LEU A 1 92 ? -19.190 1.799 -0.196 1.00 82.81 92 LEU A N 1
ATOM 717 C CA . LEU A 1 92 ? -18.550 0.539 0.185 1.00 82.81 92 LEU A CA 1
ATOM 718 C C . LEU A 1 92 ? -17.740 0.676 1.481 1.00 82.81 92 LEU A C 1
ATOM 720 O O . LEU A 1 92 ? -17.799 -0.217 2.320 1.00 82.81 92 LEU A O 1
ATOM 724 N N . GLY A 1 93 ? -17.057 1.806 1.685 1.00 79.94 93 GLY A N 1
ATOM 725 C CA . GLY A 1 93 ? -16.320 2.099 2.918 1.00 79.94 93 GLY A CA 1
ATOM 726 C C . GLY A 1 93 ? -17.192 2.244 4.173 1.00 79.94 93 GLY A C 1
ATOM 727 O O . GLY A 1 93 ? -16.661 2.201 5.279 1.00 79.94 93 GLY A O 1
ATOM 728 N N . THR A 1 94 ? -18.518 2.385 4.039 1.00 80.69 94 THR A N 1
ATOM 729 C CA . THR A 1 94 ? -19.443 2.363 5.192 1.00 80.69 94 THR A CA 1
ATOM 730 C C . THR A 1 94 ? -19.805 0.952 5.656 1.00 80.69 94 THR A C 1
ATOM 732 O O . THR A 1 94 ? -20.334 0.788 6.756 1.00 80.69 94 THR A O 1
ATOM 735 N N . LEU A 1 95 ? -19.540 -0.074 4.839 1.00 81.94 95 LEU A N 1
ATOM 736 C CA . LEU A 1 95 ? -19.916 -1.447 5.152 1.00 81.94 95 LEU A CA 1
ATOM 737 C C . LEU A 1 95 ? -18.944 -2.055 6.179 1.00 81.94 95 LEU A C 1
ATOM 739 O O . LEU A 1 95 ? -17.733 -2.076 5.941 1.00 81.94 95 LEU A O 1
ATOM 743 N N . PRO A 1 96 ? -19.442 -2.615 7.298 1.00 77.44 96 PRO A N 1
ATOM 744 C CA . PRO A 1 96 ? -18.589 -3.283 8.274 1.00 77.44 96 PRO A CA 1
ATOM 745 C C . PRO A 1 96 ? -17.761 -4.411 7.643 1.00 77.44 96 PRO A C 1
ATOM 747 O O . PRO A 1 96 ? -18.290 -5.254 6.918 1.00 77.44 96 PRO A O 1
ATOM 750 N N . GLY A 1 97 ? -16.460 -4.439 7.940 1.00 75.94 97 GLY A N 1
ATOM 751 C CA . GLY A 1 97 ? -15.524 -5.448 7.428 1.00 75.94 97 GLY A CA 1
ATOM 752 C C . GLY A 1 97 ? -15.014 -5.197 6.004 1.00 75.94 97 GLY A C 1
ATOM 753 O O . GLY A 1 97 ? -14.114 -5.902 5.557 1.00 75.94 97 GLY A O 1
ATOM 754 N N . VAL A 1 98 ? -15.522 -4.185 5.296 1.00 80.56 98 VAL A N 1
ATOM 755 C CA . VAL A 1 98 ? -15.021 -3.816 3.967 1.00 80.56 98 VAL A CA 1
ATOM 756 C C . VAL A 1 98 ? -13.931 -2.758 4.105 1.00 80.56 98 VAL A C 1
ATOM 758 O O . VAL A 1 98 ? -14.138 -1.705 4.702 1.00 80.56 98 VAL A O 1
ATOM 761 N N . VAL A 1 99 ? -12.765 -3.033 3.523 1.00 83.19 99 VAL A N 1
ATOM 762 C CA . VAL A 1 99 ? -11.680 -2.057 3.381 1.00 83.19 99 VAL A CA 1
ATOM 763 C C . VAL A 1 99 ? -11.641 -1.613 1.928 1.00 83.19 99 VAL A C 1
ATOM 765 O O . VAL A 1 99 ? -11.494 -2.438 1.027 1.00 83.19 99 VAL A O 1
ATOM 768 N N . VAL A 1 100 ? -11.775 -0.308 1.700 1.00 86.31 100 VAL A N 1
ATOM 769 C CA . VAL A 1 100 ? -11.676 0.290 0.367 1.00 86.31 100 VAL A CA 1
ATOM 770 C C . VAL A 1 100 ? -10.404 1.119 0.299 1.00 86.31 100 VAL A C 1
ATOM 772 O O . VAL A 1 100 ? -10.178 2.002 1.120 1.00 86.31 100 VAL A O 1
ATOM 775 N N . LEU A 1 101 ? -9.576 0.824 -0.697 1.00 87.94 101 LEU A N 1
ATOM 776 C CA . LEU A 1 101 ? -8.364 1.567 -1.009 1.00 87.94 101 LEU A CA 1
ATOM 777 C C . LEU A 1 101 ? -8.571 2.308 -2.321 1.00 87.94 101 LEU A C 1
ATOM 779 O O . LEU A 1 101 ? -8.557 1.706 -3.393 1.00 87.94 101 LEU A O 1
ATOM 783 N N . ALA A 1 102 ? -8.788 3.613 -2.226 1.00 87.31 102 ALA A N 1
ATOM 784 C CA . ALA A 1 102 ? -8.896 4.473 -3.390 1.00 87.31 102 ALA A CA 1
ATOM 785 C C . ALA A 1 102 ? -7.505 4.972 -3.793 1.00 87.31 102 ALA A C 1
ATOM 787 O O . ALA A 1 102 ? -6.822 5.604 -2.985 1.00 87.31 102 ALA A O 1
ATOM 788 N N . GLU A 1 103 ? -7.117 4.673 -5.036 1.00 87.25 103 GLU A N 1
ATOM 789 C CA . GLU A 1 103 ? -5.886 5.161 -5.676 1.00 87.25 103 GLU A CA 1
ATOM 790 C C . GLU A 1 103 ? -4.628 5.000 -4.801 1.00 87.25 103 GLU A C 1
ATOM 792 O O . GLU A 1 103 ? -3.963 5.982 -4.473 1.00 87.25 103 GLU A O 1
ATOM 797 N N . PRO A 1 104 ? -4.296 3.771 -4.363 1.00 92.56 104 PRO A N 1
ATOM 798 C CA . PRO A 1 104 ? -3.118 3.563 -3.536 1.00 92.56 104 PRO A CA 1
ATOM 799 C C . PRO A 1 104 ? -1.850 3.913 -4.322 1.00 92.56 104 PRO A C 1
ATOM 801 O O . PRO A 1 104 ? -1.553 3.282 -5.339 1.00 92.56 104 PRO A O 1
ATOM 804 N N . GLY A 1 105 ? -1.081 4.880 -3.807 1.00 93.50 105 GLY A N 1
ATOM 805 C CA . GLY A 1 105 ? 0.157 5.388 -4.406 1.00 93.50 105 GLY A CA 1
ATOM 806 C C . GLY A 1 105 ? 1.070 4.313 -5.016 1.00 93.50 105 GLY A C 1
ATOM 807 O O . GLY A 1 105 ? 1.444 4.456 -6.179 1.00 93.50 105 GLY A O 1
ATOM 808 N N . PRO A 1 106 ? 1.368 3.192 -4.324 1.00 95.88 106 PRO A N 1
ATOM 809 C CA . PRO A 1 106 ? 2.165 2.099 -4.885 1.00 95.88 106 PRO A CA 1
ATOM 810 C C . PRO A 1 106 ? 1.616 1.499 -6.186 1.00 95.88 106 PRO A C 1
ATOM 812 O O . PRO A 1 106 ? 2.398 1.206 -7.085 1.00 95.88 106 PRO A O 1
ATOM 815 N N . LEU A 1 107 ? 0.294 1.316 -6.312 1.00 94.75 107 LEU A N 1
ATOM 816 C CA . LEU A 1 107 ? -0.303 0.806 -7.553 1.00 94.75 107 LEU A CA 1
ATOM 817 C C . LEU A 1 107 ? -0.281 1.872 -8.645 1.00 94.75 107 LEU A C 1
ATOM 819 O O . LEU A 1 107 ? 0.038 1.550 -9.785 1.00 94.75 107 LEU A O 1
ATOM 823 N N . ASN A 1 108 ? -0.545 3.134 -8.300 1.00 92.94 108 ASN A N 1
ATOM 824 C CA . ASN A 1 108 ? -0.463 4.238 -9.257 1.00 92.94 108 ASN A CA 1
ATOM 825 C C . ASN A 1 108 ? 0.952 4.379 -9.830 1.00 92.94 108 ASN A C 1
ATOM 827 O O . ASN A 1 108 ? 1.103 4.587 -11.031 1.00 92.94 108 ASN A O 1
ATOM 831 N N . THR A 1 109 ? 1.989 4.207 -9.001 1.00 94.75 109 THR A N 1
ATOM 832 C CA . THR A 1 109 ? 3.378 4.176 -9.473 1.00 94.75 109 THR A CA 1
ATOM 833 C C . THR A 1 109 ? 3.580 3.084 -10.519 1.00 94.75 109 THR A C 1
ATOM 835 O O . THR A 1 109 ? 4.152 3.374 -11.559 1.00 94.75 109 THR A O 1
ATOM 838 N N . LEU A 1 110 ? 3.098 1.860 -10.272 1.00 94.38 110 LEU A N 1
ATOM 839 C CA . LEU A 1 110 ? 3.243 0.737 -11.207 1.00 94.38 110 LEU A CA 1
ATOM 840 C C . LEU A 1 110 ? 2.481 0.958 -12.516 1.00 94.38 110 LEU A C 1
ATOM 842 O O . LEU A 1 110 ? 3.008 0.657 -13.579 1.00 94.38 110 LEU A O 1
ATOM 846 N N . LEU A 1 111 ? 1.261 1.496 -12.439 1.00 90.19 111 LEU A N 1
ATOM 847 C CA . LEU A 1 111 ? 0.431 1.792 -13.611 1.00 90.19 111 LEU A CA 1
ATOM 848 C C . LEU A 1 111 ? 1.000 2.929 -14.472 1.00 90.19 111 LEU A C 1
ATOM 850 O O . LEU A 1 111 ? 0.699 2.995 -15.658 1.00 90.19 111 LEU A O 1
ATOM 854 N N . GLY A 1 112 ? 1.790 3.823 -13.874 1.00 90.19 112 GLY A N 1
ATOM 855 C CA . GLY A 1 112 ? 2.464 4.922 -14.563 1.00 90.19 112 GLY A CA 1
ATOM 856 C C . GLY A 1 112 ? 3.900 4.618 -14.994 1.00 90.19 112 GLY A C 1
ATOM 857 O O . GLY A 1 112 ? 4.582 5.534 -15.452 1.00 90.19 112 GLY A O 1
ATOM 858 N N . LEU A 1 113 ? 4.393 3.386 -14.811 1.00 91.56 113 LEU A N 1
ATOM 859 C CA . LEU A 1 113 ? 5.721 3.013 -15.293 1.00 91.56 113 LEU A CA 1
ATOM 860 C C . LEU A 1 113 ? 5.757 3.006 -16.821 1.00 91.56 113 LEU A C 1
ATOM 862 O O . LEU A 1 113 ? 4.804 2.604 -17.483 1.00 91.56 113 LEU A O 1
ATOM 866 N N . ASP A 1 114 ? 6.902 3.417 -17.359 1.00 88.38 114 ASP A N 1
ATOM 867 C CA . ASP A 1 114 ? 7.222 3.216 -18.766 1.00 88.38 114 ASP A CA 1
ATOM 868 C C . ASP A 1 114 ? 7.233 1.699 -19.069 1.00 88.38 114 ASP A C 1
ATOM 870 O O . ASP A 1 114 ? 7.920 0.966 -18.343 1.00 88.38 114 ASP A O 1
ATOM 874 N N . PRO A 1 115 ? 6.490 1.217 -20.087 1.00 85.88 115 PRO A N 1
ATOM 875 C CA . PRO A 1 115 ? 6.465 -0.195 -20.469 1.00 85.88 115 PRO A CA 1
ATOM 876 C C . PRO A 1 115 ? 7.851 -0.792 -20.744 1.00 85.88 115 PRO A C 1
ATOM 878 O O . PRO A 1 115 ? 8.066 -1.973 -20.488 1.00 85.88 115 PRO A O 1
ATOM 881 N N . ASP A 1 116 ? 8.818 0.015 -21.188 1.00 88.69 116 ASP A N 1
ATOM 882 C CA . ASP A 1 116 ? 10.176 -0.462 -21.475 1.00 88.69 116 ASP A CA 1
ATOM 883 C C . ASP A 1 116 ? 11.033 -0.609 -20.204 1.00 88.69 116 ASP A C 1
ATOM 885 O O . ASP A 1 116 ? 12.126 -1.181 -20.229 1.00 88.69 116 ASP A O 1
ATOM 889 N N . ARG A 1 117 ? 10.558 -0.100 -19.060 1.00 87.69 117 ARG A N 1
ATOM 890 C CA . ARG A 1 117 ? 11.301 -0.120 -17.791 1.00 87.69 117 ARG A CA 1
ATOM 891 C C . ARG A 1 117 ? 11.184 -1.448 -17.051 1.00 87.69 117 ARG A C 1
ATOM 893 O O . ARG A 1 117 ? 12.033 -1.742 -16.207 1.00 87.69 117 ARG A O 1
ATOM 900 N N . ILE A 1 118 ? 10.128 -2.214 -17.306 1.00 90.31 118 ILE A N 1
ATOM 901 C CA . ILE A 1 118 ? 9.852 -3.475 -16.622 1.00 90.31 118 ILE A CA 1
ATOM 902 C C . ILE A 1 118 ? 9.033 -4.396 -17.523 1.00 90.31 118 ILE A C 1
ATOM 904 O O . ILE A 1 118 ? 8.058 -3.969 -18.124 1.00 90.31 118 ILE A O 1
ATOM 908 N N . ASP A 1 119 ? 9.400 -5.674 -17.587 1.00 92.81 119 ASP A N 1
ATOM 909 C CA . ASP A 1 119 ? 8.626 -6.646 -18.354 1.00 92.81 119 ASP A CA 1
ATOM 910 C C . ASP A 1 119 ? 7.266 -6.950 -17.697 1.00 92.81 119 ASP A C 1
ATOM 912 O O . ASP A 1 119 ? 7.119 -6.905 -16.468 1.00 92.81 119 ASP A O 1
ATOM 916 N N . ASP A 1 120 ? 6.284 -7.332 -18.517 1.00 93.50 120 ASP A N 1
ATOM 917 C CA . ASP A 1 120 ? 4.911 -7.614 -18.083 1.00 93.50 120 ASP A CA 1
ATOM 918 C C . ASP A 1 120 ? 4.832 -8.655 -16.958 1.00 93.50 120 ASP A C 1
ATOM 920 O O . ASP A 1 120 ? 4.046 -8.509 -16.016 1.00 93.50 120 ASP A O 1
ATOM 924 N N . ALA A 1 121 ? 5.645 -9.715 -17.015 1.00 94.06 121 ALA A N 1
ATOM 925 C CA . ALA A 1 121 ? 5.601 -10.781 -16.018 1.00 94.06 121 ALA A CA 1
ATOM 926 C C . ALA A 1 121 ? 6.097 -10.279 -14.653 1.00 94.06 121 ALA A C 1
ATOM 928 O O . ALA A 1 121 ? 5.497 -10.581 -13.612 1.00 94.06 121 ALA A O 1
ATOM 929 N N . THR A 1 122 ? 7.157 -9.473 -14.648 1.00 92.75 122 THR A N 1
ATOM 930 C CA . THR A 1 122 ? 7.651 -8.805 -13.444 1.00 92.75 122 THR A CA 1
ATOM 931 C C . THR A 1 122 ? 6.649 -7.771 -12.934 1.00 92.75 122 THR A C 1
ATOM 933 O O . THR A 1 122 ? 6.380 -7.756 -11.730 1.00 92.75 122 THR A O 1
ATOM 936 N N . LEU A 1 123 ? 6.039 -6.962 -13.805 1.00 94.69 123 LEU A N 1
ATOM 937 C CA . LEU A 1 123 ? 5.017 -5.986 -13.418 1.00 94.69 123 LEU A CA 1
ATOM 938 C C . LEU A 1 123 ? 3.832 -6.668 -12.725 1.00 94.69 123 LEU A C 1
ATOM 940 O O . LEU A 1 123 ? 3.478 -6.301 -11.603 1.00 94.69 123 LEU A O 1
ATOM 944 N N . VAL A 1 124 ? 3.275 -7.718 -13.337 1.00 94.88 124 VAL A N 1
ATOM 945 C CA . VAL A 1 124 ? 2.171 -8.506 -12.763 1.00 94.88 124 VAL A CA 1
ATOM 946 C C . VAL A 1 124 ? 2.558 -9.090 -11.405 1.00 94.88 124 VAL A C 1
ATOM 948 O O . VAL A 1 124 ? 1.756 -9.052 -10.465 1.00 94.88 124 VAL A O 1
ATOM 951 N N . ARG A 1 125 ? 3.787 -9.601 -11.264 1.00 95.50 125 ARG A N 1
ATOM 952 C CA . ARG A 1 125 ? 4.289 -10.116 -9.983 1.00 95.50 125 ARG A CA 1
ATOM 953 C C . ARG A 1 125 ? 4.324 -9.021 -8.916 1.00 95.50 125 ARG A C 1
ATOM 955 O O . ARG A 1 125 ? 3.840 -9.252 -7.811 1.00 95.50 125 ARG A O 1
ATOM 962 N N . ILE A 1 126 ? 4.843 -7.835 -9.230 1.00 95.75 126 ILE A N 1
ATOM 963 C CA . ILE A 1 126 ? 4.920 -6.733 -8.259 1.00 95.75 126 ILE A CA 1
ATOM 964 C C . ILE A 1 126 ? 3.522 -6.219 -7.901 1.00 95.75 126 ILE A C 1
ATOM 966 O O . ILE A 1 126 ? 3.251 -6.001 -6.722 1.00 95.75 126 ILE A O 1
ATOM 970 N N . VAL A 1 127 ? 2.609 -6.094 -8.871 1.00 95.50 127 VAL A N 1
ATOM 971 C CA . VAL A 1 127 ? 1.211 -5.718 -8.603 1.00 95.50 127 VAL A CA 1
ATOM 972 C C . VAL A 1 127 ? 0.576 -6.688 -7.607 1.00 95.50 127 VAL A C 1
ATOM 974 O O . VAL A 1 127 ? -0.030 -6.244 -6.633 1.00 95.50 127 VAL A O 1
ATOM 977 N N . ARG A 1 128 ? 0.760 -8.003 -7.786 1.00 94.44 128 ARG A N 1
ATOM 978 C CA . ARG A 1 128 ? 0.255 -9.011 -6.837 1.00 94.44 128 ARG A CA 1
ATOM 979 C C . ARG A 1 128 ? 0.840 -8.830 -5.438 1.00 94.44 128 ARG A C 1
ATOM 981 O O . ARG A 1 128 ? 0.076 -8.823 -4.477 1.00 94.44 128 ARG A O 1
AT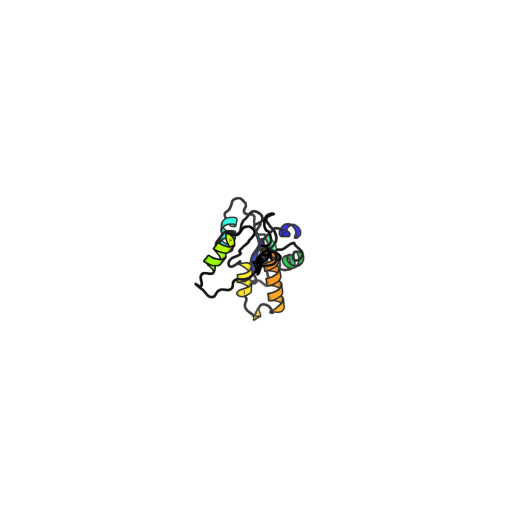OM 988 N N . LEU A 1 129 ? 2.154 -8.626 -5.329 1.00 95.75 129 LEU A N 1
ATOM 989 C CA . LEU A 1 129 ? 2.821 -8.390 -4.044 1.00 95.75 129 LEU A CA 1
ATOM 990 C C . LEU A 1 129 ? 2.279 -7.140 -3.338 1.00 95.75 129 LEU A C 1
ATOM 992 O O . LEU A 1 129 ? 1.995 -7.182 -2.143 1.00 95.75 129 LEU A O 1
ATOM 996 N N . VAL A 1 130 ? 2.082 -6.042 -4.073 1.00 95.75 130 VAL A N 1
ATOM 997 C CA . VAL A 1 130 ? 1.520 -4.801 -3.520 1.00 95.75 130 VAL A CA 1
ATOM 998 C C . VAL A 1 130 ? 0.078 -5.006 -3.071 1.00 95.75 130 VAL A C 1
ATOM 1000 O O . VAL A 1 130 ? -0.265 -4.630 -1.954 1.00 95.75 130 VAL A O 1
ATOM 1003 N N . VAL A 1 131 ? -0.765 -5.627 -3.900 1.00 93.94 131 VAL A N 1
ATOM 1004 C CA . VAL A 1 131 ? -2.168 -5.908 -3.558 1.00 93.94 131 VAL A CA 1
ATOM 1005 C C . VAL A 1 131 ? -2.258 -6.779 -2.304 1.00 93.94 131 VAL A C 1
ATOM 1007 O O . VAL A 1 131 ? -3.013 -6.452 -1.388 1.00 93.94 131 VAL A O 1
ATOM 1010 N N . ARG A 1 132 ? -1.443 -7.838 -2.215 1.00 93.38 132 ARG A N 1
ATOM 1011 C CA . ARG A 1 132 ? -1.378 -8.699 -1.028 1.00 93.38 132 ARG A CA 1
ATOM 1012 C C . ARG A 1 132 ? -0.889 -7.932 0.194 1.00 93.38 132 ARG A C 1
ATOM 1014 O O . ARG A 1 132 ? -1.503 -8.049 1.250 1.00 93.38 132 ARG A O 1
ATOM 1021 N N . ALA A 1 133 ? 0.147 -7.108 0.068 1.00 93.50 133 ALA A N 1
ATOM 1022 C CA . ALA A 1 133 ? 0.656 -6.301 1.17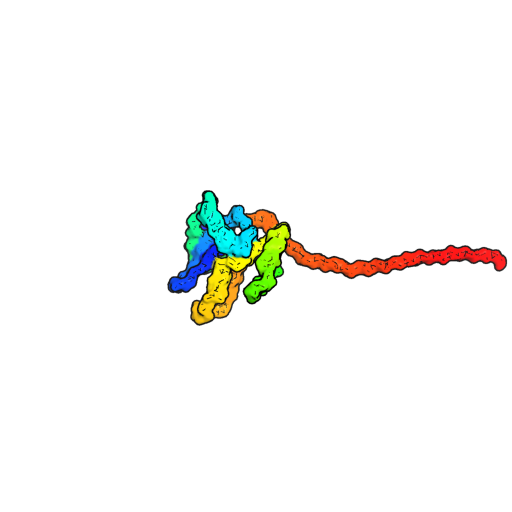4 1.00 93.50 133 ALA A CA 1
ATOM 1023 C C . ALA A 1 133 ? -0.375 -5.272 1.680 1.00 93.50 133 ALA A C 1
ATOM 1025 O O . ALA A 1 133 ? -0.549 -5.119 2.887 1.00 93.50 133 ALA A O 1
ATOM 1026 N N . LEU A 1 134 ? -1.101 -4.609 0.774 1.00 92.06 134 LEU A N 1
ATOM 1027 C CA . LEU A 1 134 ? -2.178 -3.668 1.103 1.00 92.06 134 LEU A CA 1
ATOM 1028 C C . LEU A 1 134 ? -3.392 -4.357 1.752 1.00 92.06 134 LEU A C 1
ATOM 1030 O O . LEU A 1 134 ? -4.069 -3.754 2.586 1.00 92.06 134 LEU A O 1
ATOM 1034 N N . GLY A 1 135 ? -3.652 -5.612 1.379 1.00 89.56 135 GLY A N 1
ATOM 1035 C CA . GLY A 1 135 ? -4.714 -6.453 1.930 1.00 89.56 135 GLY A CA 1
ATOM 1036 C C . GLY A 1 135 ? -4.356 -7.173 3.233 1.00 89.56 135 GLY A C 1
ATOM 1037 O O . GLY A 1 135 ? -5.205 -7.888 3.768 1.00 89.56 135 GLY A O 1
ATOM 1038 N N . ARG A 1 136 ? -3.129 -7.028 3.759 1.00 88.62 136 ARG A N 1
ATOM 1039 C CA . ARG A 1 136 ? -2.738 -7.675 5.022 1.00 88.62 136 ARG A CA 1
ATOM 1040 C C . ARG A 1 136 ? -3.651 -7.237 6.154 1.00 88.62 136 ARG A C 1
ATOM 1042 O O . ARG A 1 136 ? -3.973 -6.053 6.290 1.00 88.62 136 ARG A O 1
ATOM 1049 N N . ARG A 1 137 ? -4.031 -8.213 6.981 1.00 79.44 137 ARG A N 1
ATOM 1050 C CA . ARG A 1 137 ? -4.874 -7.960 8.148 1.00 79.44 137 ARG A CA 1
ATOM 1051 C C . ARG A 1 137 ? -4.096 -7.134 9.159 1.00 79.44 137 ARG A C 1
ATOM 1053 O O . ARG A 1 137 ? -3.110 -7.603 9.725 1.00 79.44 137 ARG A O 1
ATOM 1060 N N . ARG A 1 138 ? -4.552 -5.910 9.385 1.00 76.38 138 ARG A N 1
ATOM 1061 C CA . ARG A 1 138 ? -3.943 -4.969 10.336 1.00 76.38 138 ARG A CA 1
ATOM 1062 C C . ARG A 1 138 ? -4.812 -4.800 11.571 1.00 76.38 138 ARG A C 1
ATOM 1064 O O . ARG A 1 138 ? -4.280 -4.597 12.658 1.00 76.38 138 ARG A O 1
ATOM 1071 N N . HIS A 1 139 ? -6.124 -4.990 11.422 1.00 67.88 139 HIS A N 1
ATOM 1072 C CA . HIS A 1 139 ? -7.100 -4.912 12.507 1.00 67.88 139 HIS A CA 1
ATOM 1073 C C . HIS A 1 139 ? -7.834 -6.250 12.668 1.00 67.88 139 HIS A C 1
ATOM 1075 O O . HIS A 1 139 ? -8.210 -6.881 11.682 1.00 67.88 139 HIS A O 1
ATOM 1081 N N . GLY A 1 140 ? -8.095 -6.676 13.909 1.00 57.81 140 GLY A N 1
ATOM 1082 C CA . GLY A 1 140 ? -8.782 -7.948 14.203 1.00 57.81 140 GLY A CA 1
ATOM 1083 C C . GLY A 1 140 ? -10.213 -8.065 13.646 1.00 57.81 140 GLY A C 1
ATOM 1084 O O . GLY A 1 140 ? -10.751 -9.168 13.558 1.00 57.81 140 GLY A O 1
ATOM 1085 N N . ASP A 1 141 ? -10.802 -6.944 13.220 1.00 58.84 141 ASP A N 1
ATOM 1086 C CA . ASP A 1 141 ? -12.181 -6.851 12.724 1.00 58.84 141 ASP A CA 1
ATOM 1087 C C . ASP A 1 141 ? -12.301 -6.876 11.190 1.00 58.84 141 ASP A C 1
ATOM 1089 O O . ASP A 1 141 ? -13.409 -6.825 10.652 1.00 58.84 141 ASP A O 1
ATOM 1093 N N . GLU A 1 142 ? -11.187 -6.949 10.459 1.00 60.03 142 GLU A N 1
ATOM 1094 C CA . GLU A 1 142 ? -11.189 -6.999 8.994 1.00 60.03 142 GLU A CA 1
ATOM 1095 C C . GLU A 1 142 ? -11.631 -8.392 8.523 1.00 60.03 142 GLU A C 1
ATOM 1097 O O . GLU A 1 142 ? -10.842 -9.330 8.371 1.00 60.03 142 GLU A O 1
ATOM 1102 N N . ARG A 1 143 ? -12.943 -8.553 8.342 1.00 52.28 143 ARG A N 1
ATOM 1103 C CA . ARG A 1 143 ? -13.560 -9.796 7.876 1.00 52.28 143 ARG A CA 1
ATOM 1104 C C . ARG A 1 143 ? -13.889 -9.701 6.397 1.00 52.28 143 ARG A C 1
ATOM 1106 O O . ARG A 1 143 ? -14.442 -8.714 5.937 1.00 52.28 143 ARG A O 1
ATOM 1113 N N . ARG A 1 144 ? -13.651 -10.799 5.678 1.00 46.19 144 ARG A N 1
ATOM 1114 C CA . ARG A 1 144 ? -14.198 -11.025 4.336 1.00 46.19 144 ARG A CA 1
ATOM 1115 C C . ARG A 1 144 ? -15.707 -10.712 4.353 1.00 46.19 144 ARG A C 1
ATOM 1117 O O . ARG A 1 144 ? -16.414 -11.370 5.123 1.00 46.19 144 ARG A O 1
ATOM 1124 N N . PRO A 1 145 ? -16.232 -9.788 3.526 1.00 39.59 145 PRO A N 1
ATOM 1125 C CA . PRO A 1 145 ? -17.668 -9.736 3.305 1.00 39.59 145 PRO A CA 1
ATOM 1126 C C . PRO A 1 145 ? -18.085 -11.092 2.733 1.00 39.59 145 PRO A C 1
ATOM 1128 O O . PRO A 1 145 ? -17.494 -11.578 1.764 1.00 39.59 145 PRO A O 1
ATOM 1131 N N . ALA A 1 146 ? -19.043 -11.755 3.384 1.00 34.97 146 ALA A N 1
ATOM 1132 C CA . ALA A 1 146 ? -19.587 -13.004 2.872 1.00 34.97 146 ALA A CA 1
ATOM 1133 C C . ALA A 1 146 ? -20.019 -12.782 1.410 1.00 34.97 146 ALA A C 1
ATOM 1135 O O . ALA A 1 146 ? -20.594 -11.729 1.114 1.00 34.97 146 ALA A O 1
ATOM 1136 N N . PRO A 1 147 ? -19.740 -13.723 0.487 1.00 35.81 147 PRO A N 1
ATOM 1137 C CA . PRO A 1 147 ? -20.243 -13.607 -0.877 1.00 35.81 147 PRO A CA 1
ATOM 1138 C C . PRO A 1 147 ? -21.762 -13.378 -0.827 1.00 35.81 147 PRO A C 1
ATOM 1140 O O . PRO A 1 147 ? -22.414 -13.925 0.072 1.00 35.81 147 PRO A O 1
ATOM 1143 N N . PRO A 1 148 ? -22.337 -12.576 -1.743 1.00 34.53 148 PRO A N 1
ATOM 1144 C CA . PRO A 1 148 ? -23.764 -12.289 -1.724 1.00 34.53 148 PRO A CA 1
ATOM 1145 C C . PRO A 1 148 ? -24.535 -13.611 -1.711 1.00 34.53 148 PRO A C 1
ATOM 1147 O O . PRO A 1 148 ? -24.481 -14.388 -2.667 1.00 34.53 148 PRO A O 1
ATOM 1150 N N . ARG A 1 149 ? -25.237 -13.900 -0.605 1.00 36.81 149 ARG A N 1
ATOM 1151 C CA . ARG A 1 149 ? -26.202 -15.000 -0.577 1.00 36.81 149 ARG A CA 1
ATOM 1152 C C . ARG A 1 149 ? -27.262 -14.629 -1.602 1.00 36.81 149 ARG A C 1
ATOM 1154 O O . ARG A 1 149 ? -27.974 -13.649 -1.405 1.00 36.81 149 ARG A O 1
ATOM 1161 N N . ARG A 1 150 ? -27.356 -15.390 -2.697 1.00 36.47 150 ARG A N 1
ATOM 1162 C CA . ARG A 1 150 ? -28.516 -15.322 -3.591 1.00 36.47 150 ARG A CA 1
ATOM 1163 C C . ARG A 1 150 ? -29.768 -15.458 -2.719 1.00 36.47 150 ARG A C 1
ATOM 1165 O O . ARG A 1 150 ? -29.984 -16.507 -2.114 1.00 36.47 150 ARG A O 1
ATOM 1172 N N . ALA A 1 151 ? -30.543 -14.380 -2.615 1.00 40.97 151 ALA A N 1
ATOM 1173 C CA . ALA A 1 151 ? -31.891 -14.441 -2.079 1.00 40.97 151 ALA A CA 1
ATOM 1174 C C . ALA A 1 151 ? -32.716 -15.350 -3.006 1.00 40.97 151 ALA A C 1
ATOM 1176 O O . ALA A 1 151 ? -32.547 -15.327 -4.225 1.00 40.97 151 ALA A O 1
ATOM 1177 N N . GLY A 1 152 ? -33.498 -16.233 -2.393 1.00 35.34 152 GLY A N 1
ATOM 1178 C CA . GLY A 1 152 ? -33.996 -17.472 -2.979 1.00 35.34 152 GLY A CA 1
ATOM 1179 C C . GLY A 1 152 ? -34.929 -17.342 -4.182 1.00 35.34 152 GLY A C 1
ATOM 1180 O O . GLY A 1 152 ? -35.629 -16.352 -4.358 1.00 35.34 152 GLY A O 1
ATOM 1181 N N . ALA A 1 153 ? -35.030 -18.445 -4.920 1.00 37.44 153 ALA A N 1
ATOM 1182 C CA . ALA A 1 153 ? -36.311 -18.889 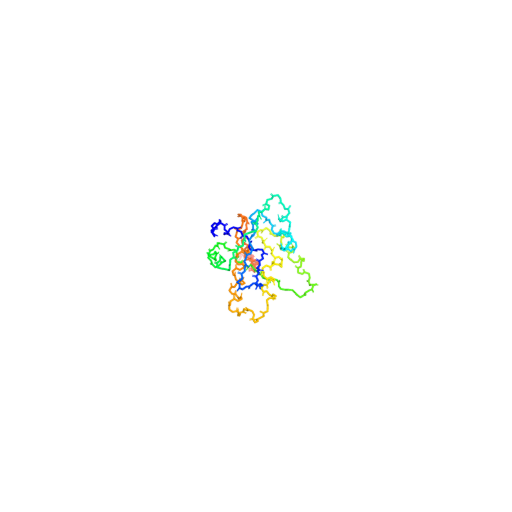-5.449 1.00 37.44 153 ALA A CA 1
ATOM 1183 C C . ALA A 1 153 ? -36.852 -19.942 -4.468 1.00 37.44 153 ALA A C 1
ATOM 1185 O O . ALA A 1 153 ? -36.603 -21.135 -4.615 1.00 37.44 153 ALA A O 1
ATOM 1186 N N . ALA A 1 154 ? -37.517 -19.484 -3.407 1.00 41.31 154 ALA A N 1
ATOM 1187 C CA . ALA A 1 154 ? -38.394 -20.336 -2.616 1.00 41.31 154 ALA A CA 1
ATOM 1188 C C . ALA A 1 154 ? -39.769 -20.301 -3.290 1.00 41.31 154 ALA A C 1
ATOM 1190 O O . ALA A 1 154 ? -40.598 -19.446 -2.996 1.00 41.31 154 ALA A O 1
ATOM 1191 N N . THR A 1 155 ? -39.992 -21.192 -4.251 1.00 39.88 155 THR A N 1
ATOM 1192 C CA . THR A 1 155 ? -41.333 -21.508 -4.745 1.00 39.88 155 THR A CA 1
ATOM 1193 C C . THR A 1 155 ? -41.998 -22.452 -3.749 1.00 39.88 155 THR A C 1
ATOM 1195 O O . THR A 1 155 ? -42.003 -23.667 -3.916 1.00 39.88 155 THR A O 1
ATOM 1198 N N . SER A 1 156 ? -42.562 -21.896 -2.681 1.00 41.00 156 SER A N 1
ATOM 1199 C CA . SER A 1 156 ? -43.593 -22.576 -1.897 1.00 41.00 156 SER A CA 1
ATOM 1200 C C . SER A 1 156 ? -44.934 -22.365 -2.603 1.00 41.00 156 SER A C 1
ATOM 1202 O O . SER A 1 156 ? -45.542 -21.302 -2.511 1.00 41.00 156 SER A O 1
ATOM 1204 N N . ALA A 1 157 ? -45.385 -23.380 -3.341 1.00 40.12 157 ALA A N 1
ATOM 1205 C CA . ALA A 1 157 ? -46.766 -23.454 -3.802 1.00 40.12 157 ALA A CA 1
ATOM 1206 C C . ALA A 1 157 ? -47.690 -23.713 -2.592 1.00 40.12 157 ALA A C 1
ATOM 1208 O O . ALA A 1 157 ? -47.366 -24.570 -1.765 1.00 40.12 157 ALA A O 1
ATOM 1209 N N . PRO A 1 158 ? -48.829 -23.014 -2.453 1.00 38.88 158 PRO A N 1
ATOM 1210 C CA . PRO A 1 158 ? -49.803 -23.338 -1.422 1.00 38.88 158 PRO A CA 1
ATOM 1211 C C . PRO A 1 158 ? -50.553 -24.623 -1.800 1.00 38.88 158 PRO A C 1
ATOM 1213 O O . PRO A 1 158 ? -51.278 -24.671 -2.793 1.00 38.88 158 PRO A O 1
ATOM 1216 N N . THR A 1 159 ? -50.394 -25.670 -0.992 1.00 44.31 159 THR A N 1
ATOM 1217 C CA . THR A 1 159 ? -51.247 -26.862 -1.040 1.00 44.31 159 THR A CA 1
ATOM 1218 C C . THR A 1 159 ? -52.650 -26.481 -0.571 1.00 44.31 159 THR A C 1
ATOM 1220 O O . THR A 1 159 ? -52.863 -26.179 0.602 1.00 44.31 159 THR A O 1
ATOM 1223 N N . VAL A 1 160 ? -53.611 -26.485 -1.493 1.00 46.06 160 VAL A N 1
ATOM 1224 C CA . VAL A 1 160 ? -55.043 -26.339 -1.197 1.00 46.06 160 VAL A CA 1
ATOM 1225 C C . VAL A 1 160 ? -55.523 -27.591 -0.445 1.00 46.06 160 VAL A C 1
ATOM 1227 O O . VAL A 1 160 ? -55.279 -28.702 -0.922 1.00 46.06 160 VAL A O 1
ATOM 1230 N N . PRO A 1 161 ? -56.206 -27.474 0.708 1.00 40.31 161 PRO A N 1
ATOM 1231 C CA . PRO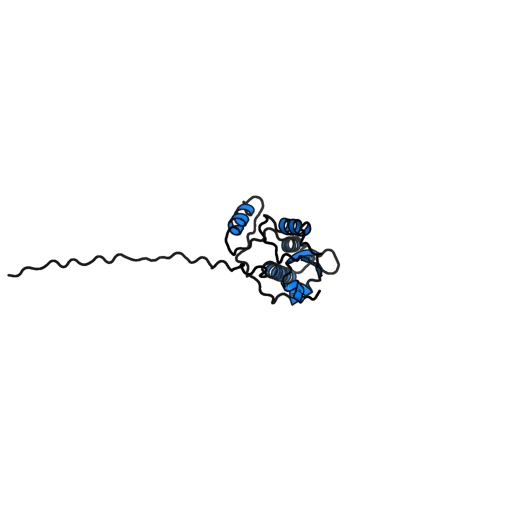 A 1 161 ? -56.771 -28.632 1.388 1.00 40.31 161 PRO A CA 1
ATOM 1232 C C . PRO A 1 161 ? -58.017 -29.127 0.641 1.00 40.31 161 PRO A C 1
ATOM 1234 O O . PRO A 1 161 ? -58.952 -28.369 0.385 1.00 40.31 161 PRO A O 1
ATOM 1237 N N . ALA A 1 162 ? -58.034 -30.416 0.299 1.00 43.28 162 ALA A N 1
ATOM 1238 C CA . ALA A 1 162 ? -59.183 -31.073 -0.309 1.00 43.28 162 ALA A CA 1
ATOM 1239 C C . ALA A 1 162 ? -60.357 -31.141 0.683 1.00 43.28 162 ALA A C 1
ATOM 1241 O O . ALA A 1 162 ? -60.310 -31.850 1.691 1.00 43.28 162 ALA A O 1
ATOM 1242 N N . THR A 1 163 ? -61.435 -30.425 0.383 1.00 42.31 163 THR A N 1
ATOM 1243 C CA . THR A 1 163 ? -62.732 -30.554 1.047 1.00 42.31 163 THR A CA 1
ATOM 1244 C C . THR A 1 163 ? -63.378 -31.893 0.666 1.00 42.31 163 THR A C 1
ATOM 1246 O O . THR A 1 163 ? -63.817 -32.088 -0.464 1.00 42.31 163 THR A O 1
ATOM 1249 N N . ARG A 1 164 ? -63.462 -32.843 1.611 1.00 44.50 164 ARG A N 1
ATOM 1250 C CA . ARG A 1 164 ? -64.356 -34.013 1.498 1.00 44.50 164 ARG A CA 1
ATOM 1251 C C . ARG A 1 164 ? -65.761 -33.610 1.940 1.00 44.50 164 ARG A C 1
ATOM 1253 O O . ARG A 1 164 ? -66.000 -33.371 3.119 1.00 44.50 164 ARG A O 1
ATOM 1260 N N . THR A 1 165 ? -66.691 -33.574 0.995 1.00 56.53 165 THR A N 1
ATOM 1261 C CA . THR A 1 165 ? -68.137 -33.533 1.248 1.00 56.53 165 THR A CA 1
ATOM 1262 C C . THR A 1 165 ? -68.621 -34.928 1.681 1.00 56.53 165 THR A C 1
ATOM 1264 O O . THR A 1 165 ? -68.168 -35.922 1.103 1.00 56.53 165 THR A O 1
ATOM 1267 N N . PRO A 1 166 ? -69.533 -35.058 2.661 1.00 51.12 166 PRO A N 1
ATOM 1268 C CA . PRO A 1 166 ? -70.106 -36.349 3.025 1.00 51.12 166 PRO A CA 1
ATOM 1269 C C . PRO A 1 166 ? -71.189 -36.750 2.012 1.00 51.12 166 PRO A C 1
ATOM 1271 O O . PRO A 1 166 ? -72.072 -35.956 1.690 1.00 51.12 166 PRO A O 1
ATOM 1274 N N . ARG A 1 167 ? -71.148 -37.992 1.518 1.00 47.94 167 ARG A N 1
ATOM 1275 C CA . ARG A 1 167 ? -72.291 -38.611 0.830 1.00 47.94 167 ARG A CA 1
ATOM 1276 C C . ARG A 1 167 ? -73.194 -39.249 1.883 1.00 47.94 167 ARG A C 1
ATOM 1278 O O . ARG A 1 167 ? -72.778 -40.178 2.572 1.00 47.94 167 ARG A O 1
ATOM 1285 N N . SER A 1 168 ? -74.407 -38.720 2.002 1.00 50.62 168 SER A N 1
ATOM 1286 C CA . SER A 1 168 ? -75.530 -39.343 2.695 1.00 50.62 168 SER A CA 1
ATOM 1287 C C . SER A 1 168 ? -75.963 -40.613 1.962 1.00 50.62 168 SER A C 1
ATOM 1289 O O . SER A 1 168 ? -75.940 -40.676 0.733 1.00 50.62 168 SER A O 1
ATOM 1291 N N . GLY A 1 169 ? -76.335 -41.632 2.734 1.00 48.25 169 GLY A N 1
ATOM 1292 C CA . GLY A 1 169 ? -76.882 -42.879 2.216 1.00 48.25 169 GLY A CA 1
ATOM 1293 C C . GLY A 1 169 ? -78.340 -42.759 1.779 1.00 48.25 169 GLY A C 1
ATOM 1294 O O . GLY A 1 169 ? -79.090 -41.923 2.290 1.00 48.25 169 GLY A O 1
ATOM 1295 N N . ARG A 1 170 ? -78.713 -43.645 0.858 1.00 45.53 170 ARG A N 1
ATOM 1296 C CA . ARG A 1 170 ? -79.928 -44.465 0.843 1.00 45.53 170 ARG A CA 1
ATOM 1297 C C . ARG A 1 170 ? -79.730 -45.588 -0.166 1.00 45.53 170 ARG A C 1
ATOM 1299 O O . ARG A 1 170 ? -79.035 -45.333 -1.174 1.00 45.53 170 ARG A O 1
#